Protein AF-A0AB34CE58-F1 (afdb_monomer_lite)

pLDDT: mean 86.06, std 11.94, range [44.53, 96.19]

Structure (mmCIF, N/CA/C/O backbone):
data_AF-A0AB34CE58-F1
#
_entry.id   AF-A0AB34CE58-F1
#
loop_
_atom_site.group_PDB
_atom_site.id
_atom_site.type_symbol
_atom_site.label_atom_id
_atom_site.label_alt_id
_atom_site.label_comp_id
_atom_site.label_asym_id
_atom_site.label_entity_id
_atom_site.label_seq_id
_atom_site.pdbx_PDB_ins_code
_atom_site.Cartn_x
_atom_site.Cartn_y
_atom_site.Cartn_z
_atom_site.occupancy
_atom_site.B_iso_or_equiv
_atom_site.auth_seq_id
_atom_site.auth_comp_id
_atom_site.auth_asym_id
_atom_site.auth_atom_id
_atom_site.pdbx_PDB_model_num
ATOM 1 N N . MET A 1 1 ? -10.025 21.935 29.471 1.00 44.53 1 MET A N 1
ATOM 2 C CA . MET A 1 1 ? -9.094 20.821 29.798 1.00 44.53 1 MET A CA 1
ATOM 3 C C . MET A 1 1 ? -8.958 19.781 28.662 1.00 44.53 1 MET A C 1
ATOM 5 O O . MET A 1 1 ? -9.146 18.586 28.885 1.00 44.53 1 MET A O 1
ATOM 9 N N . SER A 1 2 ? -8.639 20.197 27.427 1.00 54.97 2 SER A N 1
ATOM 10 C CA . SER A 1 2 ? -8.527 19.291 26.253 1.00 54.97 2 SER A CA 1
ATOM 11 C C . SER A 1 2 ? -7.256 19.540 25.425 1.00 54.97 2 SER A C 1
ATOM 13 O O . SER A 1 2 ? -6.670 18.596 24.899 1.00 54.97 2 SER A O 1
ATOM 15 N N . ALA A 1 3 ? -6.771 20.786 25.381 1.00 58.03 3 ALA A N 1
ATOM 16 C CA . ALA A 1 3 ? -5.554 21.159 24.661 1.00 58.03 3 ALA A CA 1
ATOM 17 C C . ALA A 1 3 ? -4.288 20.488 25.232 1.00 58.03 3 ALA A C 1
ATOM 19 O O . ALA A 1 3 ? -3.552 19.862 24.472 1.00 58.03 3 ALA A O 1
ATOM 20 N N . ASP A 1 4 ? -4.100 20.494 26.556 1.00 60.19 4 ASP A N 1
ATOM 21 C CA . ASP A 1 4 ? -2.896 19.927 27.193 1.00 60.19 4 ASP A CA 1
ATOM 22 C C . ASP A 1 4 ? -2.776 18.409 27.031 1.00 60.19 4 ASP A C 1
ATOM 24 O O . ASP A 1 4 ? -1.687 17.874 26.830 1.00 60.19 4 ASP A O 1
ATOM 28 N N . ARG A 1 5 ? -3.910 17.696 27.031 1.00 59.03 5 ARG A N 1
ATOM 29 C CA . ARG A 1 5 ? -3.935 16.244 26.790 1.00 59.03 5 ARG A CA 1
ATOM 30 C C . ARG A 1 5 ? -3.538 15.912 25.352 1.00 59.03 5 ARG A C 1
ATOM 32 O O . ARG A 1 5 ? -2.764 14.986 25.126 1.00 59.03 5 ARG A O 1
ATOM 39 N N . LYS A 1 6 ? -4.013 16.702 24.382 1.00 59.50 6 LYS A N 1
ATOM 40 C CA . LYS A 1 6 ? -3.624 16.558 22.971 1.00 59.50 6 LYS A CA 1
ATOM 41 C C . LYS A 1 6 ? -2.154 16.928 22.747 1.00 59.50 6 LYS A C 1
ATOM 43 O O . LYS A 1 6 ? -1.517 16.289 21.918 1.00 59.50 6 LYS A O 1
ATOM 48 N N . ALA A 1 7 ? -1.617 17.915 23.465 1.00 61.84 7 ALA A N 1
ATOM 49 C CA . ALA A 1 7 ? -0.209 18.304 23.382 1.00 61.84 7 ALA A CA 1
ATOM 50 C C . ALA A 1 7 ? 0.718 17.231 23.976 1.00 61.84 7 ALA A C 1
ATOM 52 O O . ALA A 1 7 ? 1.663 16.810 23.316 1.00 61.84 7 ALA A O 1
ATOM 53 N N . CYS A 1 8 ? 0.390 16.696 25.157 1.00 62.72 8 CYS A N 1
ATOM 54 C CA . CYS A 1 8 ? 1.161 15.622 25.787 1.00 62.72 8 CYS A CA 1
ATOM 55 C C . CYS A 1 8 ? 1.198 14.349 24.924 1.00 62.72 8 CYS A C 1
ATOM 57 O O . CYS A 1 8 ? 2.240 13.703 24.817 1.00 62.72 8 CYS A O 1
ATOM 59 N N . GLN A 1 9 ? 0.089 14.016 24.253 1.00 59.97 9 GLN A N 1
ATOM 60 C CA . GLN A 1 9 ? 0.050 12.881 23.332 1.00 59.97 9 GLN A CA 1
ATOM 61 C C . GLN A 1 9 ? 0.954 13.106 22.110 1.00 59.97 9 GLN A C 1
ATOM 63 O O . GLN A 1 9 ? 1.733 12.226 21.766 1.00 59.97 9 GLN A O 1
ATOM 68 N N . ARG A 1 10 ? 0.925 14.305 21.509 1.00 58.88 10 ARG A N 1
ATOM 69 C CA . ARG A 1 10 ? 1.806 14.661 20.378 1.00 58.88 10 ARG A CA 1
ATOM 70 C C . ARG A 1 10 ? 3.285 14.628 20.768 1.00 58.88 10 ARG A C 1
ATOM 72 O O . ARG A 1 10 ? 4.109 14.188 19.975 1.00 58.88 10 ARG A O 1
ATOM 79 N N . GLU A 1 11 ? 3.617 15.056 21.983 1.00 60.59 11 GLU A N 1
ATOM 80 C CA . GLU A 1 11 ? 4.987 15.032 22.504 1.00 60.59 11 GLU A CA 1
ATOM 81 C C . GLU A 1 11 ? 5.494 13.590 22.699 1.00 60.59 11 GLU A C 1
ATOM 83 O O . GLU A 1 11 ? 6.646 13.283 22.392 1.00 60.59 11 GLU A O 1
ATOM 88 N N . ARG A 1 12 ? 4.625 12.682 23.170 1.00 62.22 12 ARG A N 1
ATOM 89 C CA . ARG A 1 12 ? 4.928 11.245 23.304 1.00 62.22 12 ARG A CA 1
ATOM 90 C C . ARG A 1 12 ? 5.088 10.569 21.946 1.00 62.22 12 ARG A C 1
ATOM 92 O O . ARG A 1 12 ? 6.070 9.861 21.746 1.00 62.22 12 ARG A O 1
ATOM 99 N N . ASP A 1 13 ? 4.180 10.843 21.015 1.00 62.59 13 ASP A N 1
ATOM 100 C CA . ASP A 1 13 ? 4.232 10.309 19.652 1.00 62.59 13 ASP A CA 1
ATOM 101 C C . ASP A 1 13 ? 5.518 10.778 18.943 1.00 62.59 13 ASP A C 1
ATOM 103 O O . ASP A 1 13 ? 6.246 9.966 18.373 1.00 62.59 13 ASP A O 1
ATOM 107 N N . ARG A 1 14 ? 5.888 12.060 19.088 1.00 60.97 14 ARG A N 1
ATOM 108 C CA . ARG A 1 14 ? 7.141 12.620 18.554 1.00 60.97 14 ARG A CA 1
ATOM 109 C C . ARG A 1 14 ? 8.382 11.934 19.131 1.00 60.97 14 ARG A C 1
ATOM 111 O O . ARG A 1 14 ? 9.307 11.642 18.378 1.00 60.97 14 ARG A O 1
ATOM 118 N N . LYS A 1 15 ? 8.406 11.651 20.439 1.00 67.50 15 LYS A N 1
ATOM 119 C CA . LYS A 1 15 ? 9.506 10.910 21.088 1.00 67.50 15 LYS A CA 1
ATOM 120 C C . LYS A 1 15 ? 9.577 9.446 20.644 1.00 67.50 15 LYS A C 1
ATOM 122 O O . LYS A 1 15 ? 10.668 8.896 20.582 1.00 67.50 15 LYS A O 1
ATOM 127 N N . ALA A 1 16 ? 8.443 8.839 20.296 1.00 72.31 16 ALA A N 1
ATOM 128 C CA . ALA A 1 16 ? 8.365 7.489 19.740 1.00 72.31 16 ALA A CA 1
ATOM 129 C C . ALA A 1 16 ? 8.631 7.432 18.219 1.00 72.31 16 ALA A C 1
ATOM 131 O O . ALA A 1 16 ? 8.509 6.368 17.617 1.00 72.31 16 ALA A O 1
ATOM 132 N N . GLY A 1 17 ? 8.956 8.564 17.577 1.00 77.38 17 GLY A N 1
ATOM 133 C CA . GLY A 1 17 ? 9.130 8.648 16.123 1.00 77.38 17 GLY A CA 1
ATOM 134 C C . GLY A 1 17 ? 7.830 8.471 15.328 1.00 77.38 17 GLY A C 1
ATOM 135 O O . GLY A 1 17 ? 7.866 8.345 14.104 1.00 77.38 17 GLY A O 1
ATOM 136 N N . VAL A 1 18 ? 6.677 8.478 16.001 1.00 77.94 18 VAL A N 1
ATOM 137 C CA . VAL A 1 18 ? 5.358 8.330 15.388 1.00 77.94 18 VAL A CA 1
ATOM 138 C C . VAL A 1 18 ? 4.953 9.664 14.769 1.00 77.94 18 VAL A C 1
ATOM 140 O O . VAL A 1 18 ? 4.752 10.666 15.457 1.00 77.94 18 VAL A O 1
ATOM 143 N N . LYS A 1 19 ? 4.811 9.674 13.443 1.00 81.94 19 LYS A N 1
ATOM 144 C CA . LYS A 1 19 ? 4.221 10.795 12.707 1.00 81.94 19 LYS A CA 1
ATOM 145 C C . LYS A 1 19 ? 2.723 10.562 12.554 1.00 81.94 19 LYS A C 1
ATOM 147 O O . LYS A 1 19 ? 2.296 9.497 12.115 1.00 81.94 19 LYS A O 1
ATOM 152 N N . ARG A 1 20 ? 1.923 11.566 12.913 1.00 82.56 20 ARG A N 1
ATOM 153 C CA . ARG A 1 20 ? 0.474 11.543 12.701 1.00 82.56 20 ARG A CA 1
ATOM 154 C C . ARG A 1 20 ? 0.162 12.053 11.296 1.00 82.56 20 ARG A C 1
ATOM 156 O O . ARG A 1 20 ? 0.567 13.157 10.947 1.00 82.56 20 ARG A O 1
ATOM 163 N N . TYR A 1 21 ? -0.585 11.254 10.543 1.00 85.12 21 TYR A N 1
ATOM 164 C CA . TYR A 1 21 ? -1.136 11.610 9.239 1.00 85.12 21 TYR A CA 1
ATOM 165 C C . TYR A 1 21 ? -2.650 11.789 9.366 1.00 85.12 21 TYR A C 1
ATOM 167 O O . TYR A 1 21 ? -3.304 11.033 10.088 1.00 85.12 21 TYR A O 1
ATOM 175 N N . GLU A 1 22 ? -3.195 12.794 8.689 1.00 89.62 22 GLU A N 1
ATOM 176 C CA . GLU A 1 22 ? -4.638 12.985 8.544 1.00 89.62 22 GLU A CA 1
ATOM 177 C C . GLU A 1 22 ? -5.053 12.441 7.175 1.00 89.62 22 GLU A C 1
ATOM 179 O O . GLU A 1 22 ? -4.481 12.822 6.155 1.00 89.62 22 GLU A O 1
ATOM 184 N N . LEU A 1 23 ? -6.008 11.510 7.165 1.00 89.31 23 LEU A N 1
ATOM 185 C CA . LEU A 1 23 ? -6.500 10.844 5.961 1.00 89.31 23 LEU A CA 1
ATOM 186 C C . LEU A 1 23 ? -7.935 11.290 5.702 1.00 89.31 23 LEU A C 1
ATOM 188 O O . LEU A 1 23 ? -8.754 11.321 6.622 1.00 89.31 23 LEU A O 1
ATOM 192 N N . ARG A 1 24 ? -8.233 11.627 4.449 1.00 93.06 24 ARG A N 1
ATOM 193 C CA . ARG A 1 24 ? -9.597 11.873 3.984 1.00 93.06 24 ARG A CA 1
ATOM 194 C C . ARG A 1 24 ? -10.045 10.622 3.250 1.00 93.06 24 ARG A C 1
ATOM 196 O O . ARG A 1 24 ? -9.440 10.292 2.239 1.00 93.06 24 ARG A O 1
ATOM 203 N N . LEU A 1 25 ? -11.054 9.958 3.796 1.00 92.81 25 LEU A N 1
ATOM 204 C CA . LEU A 1 25 ? -11.696 8.796 3.198 1.00 92.81 25 LEU A CA 1
ATOM 205 C C . LEU A 1 25 ? -13.143 9.156 2.877 1.00 92.81 25 LEU A C 1
ATOM 207 O O . LEU A 1 25 ? -13.766 9.918 3.627 1.00 92.81 25 LEU A O 1
ATOM 211 N N . ASP A 1 26 ? -13.658 8.640 1.771 1.00 95.94 26 ASP A N 1
ATOM 212 C CA . ASP A 1 26 ? -15.076 8.748 1.458 1.00 95.94 26 ASP A CA 1
ATOM 213 C C . ASP A 1 26 ? -15.923 7.785 2.315 1.00 95.94 26 ASP A C 1
ATOM 215 O O . ASP A 1 26 ? -15.415 6.990 3.111 1.00 95.94 26 ASP A O 1
ATOM 219 N N . ALA A 1 27 ? -17.248 7.897 2.207 1.00 95.38 27 ALA A N 1
ATOM 220 C CA . ALA A 1 27 ? -18.157 7.076 3.004 1.00 95.38 27 ALA A CA 1
ATOM 221 C C . ALA A 1 27 ? -18.021 5.574 2.691 1.00 95.38 27 ALA A C 1
ATOM 223 O O . ALA A 1 27 ? -18.071 4.755 3.607 1.00 95.38 27 ALA A O 1
ATOM 224 N N . ALA A 1 28 ? -17.800 5.218 1.422 1.00 96.06 28 ALA A N 1
ATOM 225 C CA . ALA A 1 28 ? -17.658 3.828 1.008 1.00 96.06 28 ALA A CA 1
ATOM 226 C C . ALA A 1 28 ? -16.359 3.222 1.559 1.00 96.06 28 ALA A C 1
ATOM 228 O O . ALA A 1 28 ? -16.368 2.112 2.089 1.00 96.06 28 ALA A O 1
ATOM 229 N N . GLU A 1 29 ? -15.257 3.968 1.520 1.00 93.88 29 GLU A N 1
ATOM 230 C CA . GLU A 1 29 ? -13.968 3.566 2.083 1.00 93.88 29 GLU A CA 1
ATOM 231 C C . GLU A 1 29 ? -14.042 3.362 3.605 1.00 93.88 29 GLU A C 1
ATOM 233 O O . GLU A 1 29 ? -13.457 2.412 4.135 1.00 93.88 29 GLU A O 1
ATOM 238 N N . ILE A 1 30 ? -14.788 4.212 4.322 1.00 94.62 30 ILE A N 1
ATOM 239 C CA . ILE A 1 30 ? -15.009 4.069 5.772 1.00 94.62 30 ILE A CA 1
ATOM 240 C C . ILE A 1 30 ? -15.802 2.794 6.089 1.00 94.62 30 ILE A C 1
ATOM 242 O O . ILE A 1 30 ? -15.450 2.064 7.028 1.00 94.62 30 ILE A O 1
ATOM 246 N N . ASP A 1 31 ? -16.839 2.499 5.306 1.00 95.75 31 ASP A N 1
ATOM 247 C CA . ASP A 1 31 ? -17.640 1.286 5.468 1.00 95.75 31 ASP A CA 1
ATOM 248 C C . ASP A 1 31 ? -16.811 0.033 5.166 1.00 95.75 31 ASP A C 1
ATOM 250 O O . ASP A 1 31 ? -16.809 -0.914 5.959 1.00 95.75 31 ASP A O 1
ATOM 254 N N . MET A 1 32 ? -16.036 0.045 4.075 1.00 95.50 32 MET A N 1
ATOM 255 C CA . MET A 1 32 ? -15.108 -1.035 3.724 1.00 95.50 32 MET A CA 1
ATOM 256 C C . MET A 1 32 ? -14.088 -1.279 4.838 1.00 95.50 32 MET A C 1
ATOM 258 O O . MET A 1 32 ? -13.869 -2.425 5.241 1.00 95.50 32 MET A O 1
ATOM 262 N N . LEU A 1 33 ? -13.485 -0.214 5.374 1.00 94.62 33 LEU A N 1
ATOM 263 C CA . LEU A 1 33 ? -12.526 -0.304 6.471 1.00 94.62 33 LEU A CA 1
ATOM 264 C C . LEU A 1 33 ? -13.163 -0.939 7.708 1.00 94.62 33 LEU A C 1
ATOM 266 O O . LEU A 1 33 ? -12.578 -1.849 8.296 1.00 94.62 33 LEU A O 1
ATOM 270 N N . SER A 1 34 ? -14.360 -0.493 8.089 1.00 92.06 34 SER A N 1
ATOM 271 C CA . SER A 1 34 ? -15.056 -0.981 9.285 1.00 92.06 34 SER A CA 1
ATOM 272 C C . SER A 1 34 ? -15.435 -2.459 9.157 1.00 92.06 34 SER A C 1
ATOM 274 O O . SER A 1 34 ? -15.198 -3.246 10.079 1.00 92.06 34 SER A O 1
ATOM 276 N N . GLN A 1 35 ? -15.955 -2.858 7.993 1.00 94.81 35 GLN A N 1
ATOM 277 C CA . GLN A 1 35 ? -16.300 -4.249 7.701 1.00 94.81 35 GLN A CA 1
ATOM 278 C C . GLN A 1 35 ? -15.063 -5.154 7.733 1.00 94.81 35 GLN A C 1
ATOM 280 O O . GLN A 1 35 ? -15.059 -6.179 8.419 1.00 94.81 35 GLN A O 1
ATOM 285 N N . LEU A 1 36 ? -13.986 -4.766 7.044 1.00 95.19 36 LEU A N 1
ATOM 286 C CA . LEU A 1 36 ? -12.761 -5.563 6.982 1.00 95.19 36 LEU A CA 1
ATOM 287 C C . LEU A 1 36 ? -12.051 -5.652 8.339 1.00 95.19 36 LEU A C 1
ATOM 289 O O . LEU A 1 36 ? -11.562 -6.725 8.703 1.00 95.19 36 LEU A O 1
ATOM 293 N N . ALA A 1 37 ? -12.025 -4.563 9.111 1.00 93.88 37 ALA A N 1
ATOM 294 C CA . ALA A 1 37 ? -11.418 -4.535 10.439 1.00 93.88 37 ALA A CA 1
ATOM 295 C C . ALA A 1 37 ? -12.087 -5.520 11.414 1.00 93.88 37 ALA A C 1
ATOM 297 O O . ALA A 1 37 ? -11.395 -6.133 12.231 1.00 93.88 37 ALA A O 1
ATOM 298 N N . ALA A 1 38 ? -13.410 -5.694 11.322 1.00 93.94 38 ALA A N 1
ATOM 299 C CA . ALA A 1 38 ? -14.148 -6.686 12.101 1.00 93.94 38 ALA A CA 1
ATOM 300 C C . ALA A 1 38 ? -13.972 -8.107 11.536 1.00 93.94 38 ALA A C 1
ATOM 302 O O . ALA A 1 38 ? -13.642 -9.036 12.276 1.00 93.94 38 ALA A O 1
ATOM 303 N N . ALA A 1 39 ? -14.127 -8.278 10.219 1.00 95.12 39 ALA A N 1
ATOM 304 C CA . ALA A 1 39 ? -14.076 -9.584 9.558 1.00 95.12 39 ALA A CA 1
ATOM 305 C C . ALA A 1 39 ? -12.713 -10.281 9.700 1.00 95.12 39 ALA A C 1
ATOM 307 O O . ALA A 1 39 ? -12.645 -11.500 9.841 1.00 95.12 39 ALA A O 1
ATOM 308 N N . ARG A 1 40 ? -11.613 -9.518 9.709 1.00 92.88 40 ARG A N 1
ATOM 309 C CA . ARG A 1 40 ? -10.249 -10.051 9.875 1.00 92.88 40 ARG A CA 1
ATOM 310 C C . ARG A 1 40 ? -9.935 -10.504 11.304 1.00 92.88 40 ARG A C 1
ATOM 312 O O . ARG A 1 40 ? -8.870 -11.081 11.521 1.00 92.88 40 ARG A O 1
ATOM 319 N N . ARG A 1 41 ? -10.821 -10.259 12.276 1.00 90.19 41 ARG A N 1
ATOM 320 C CA . ARG A 1 41 ? -10.610 -10.626 13.683 1.00 90.19 41 ARG A CA 1
ATOM 321 C C . ARG A 1 41 ? -11.882 -11.191 14.340 1.00 90.19 41 ARG A C 1
ATOM 323 O O . ARG A 1 41 ? -12.381 -10.617 15.311 1.00 90.19 41 ARG A O 1
ATOM 330 N N . PRO A 1 42 ? -12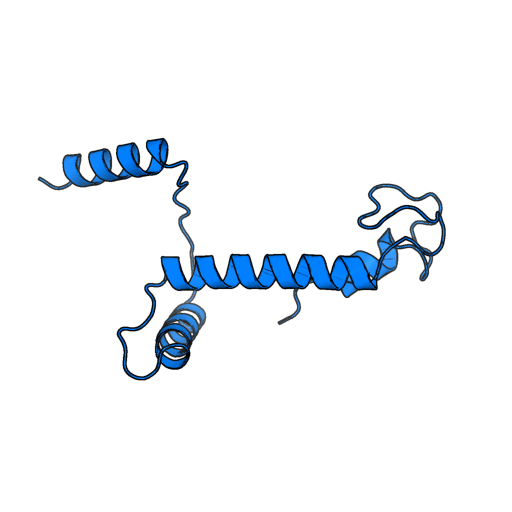.401 -12.332 13.853 1.00 89.38 42 PRO A N 1
ATOM 331 C CA . PRO A 1 42 ? -13.635 -12.907 14.377 1.00 89.38 42 PRO A CA 1
ATOM 332 C C . PRO A 1 42 ? -13.495 -13.265 15.865 1.00 89.38 42 PRO A C 1
ATOM 334 O O . PRO A 1 42 ? -12.476 -13.802 16.301 1.00 89.38 42 PRO A O 1
ATOM 337 N N . GLY A 1 43 ? -14.521 -12.947 16.659 1.00 87.38 43 GLY A N 1
ATOM 338 C CA . GLY A 1 43 ? -14.568 -13.259 18.095 1.00 87.38 43 GLY A CA 1
ATOM 339 C C . GLY A 1 43 ? -13.708 -12.361 18.994 1.00 87.38 43 GLY A C 1
ATOM 340 O O . GLY A 1 43 ? -13.550 -12.655 20.178 1.00 87.38 43 GL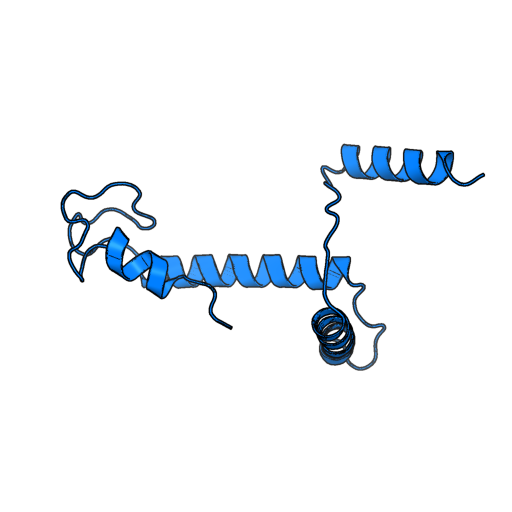Y A O 1
ATOM 341 N N . ARG A 1 44 ? -13.139 -11.269 18.469 1.00 90.50 44 ARG A N 1
ATOM 342 C CA . ARG A 1 44 ? -12.428 -10.244 19.252 1.00 90.50 44 ARG A CA 1
ATOM 343 C C . ARG A 1 44 ? -12.893 -8.846 18.847 1.00 90.50 44 ARG A C 1
ATOM 345 O O . ARG A 1 44 ? -13.621 -8.685 17.872 1.00 90.50 44 ARG A O 1
ATOM 352 N N . SER A 1 45 ? -12.457 -7.827 19.588 1.00 88.12 45 SER A N 1
ATOM 353 C CA . SER A 1 45 ? -12.674 -6.436 19.185 1.00 88.12 45 SER A CA 1
ATOM 354 C C . SER A 1 45 ? -12.017 -6.165 17.831 1.00 88.12 45 SER A C 1
ATOM 356 O O . SER A 1 45 ? -10.861 -6.543 17.616 1.00 88.12 45 SER A O 1
ATOM 358 N N . ALA A 1 46 ? -12.755 -5.512 16.933 1.00 91.69 46 ALA A N 1
ATOM 359 C CA . ALA A 1 46 ? -12.250 -5.093 15.631 1.00 91.69 46 ALA A CA 1
ATOM 360 C C . ALA A 1 46 ? -10.977 -4.242 15.774 1.00 91.69 46 ALA A C 1
ATOM 362 O O . ALA A 1 46 ? -10.761 -3.591 16.801 1.00 91.69 46 ALA A O 1
ATOM 363 N N . TYR A 1 47 ? -10.138 -4.246 14.739 1.00 91.38 47 TYR A N 1
ATOM 364 C CA . TYR A 1 47 ? -8.989 -3.343 14.686 1.00 91.38 47 TYR A CA 1
ATOM 365 C C . TYR A 1 47 ? -9.445 -1.883 14.712 1.00 91.38 47 TYR A C 1
ATOM 367 O O . TYR A 1 47 ? -10.444 -1.524 14.087 1.00 91.38 47 TYR A O 1
ATOM 375 N N . THR A 1 48 ? -8.686 -1.019 15.387 1.00 91.38 48 THR A N 1
ATOM 376 C CA . THR A 1 48 ? -8.870 0.423 15.194 1.00 91.38 48 THR A CA 1
ATOM 377 C C . THR A 1 48 ? -8.448 0.811 13.770 1.00 91.38 48 THR A C 1
ATOM 379 O O . THR A 1 48 ? -7.579 0.148 13.191 1.00 91.38 48 THR A O 1
ATOM 382 N N . PRO A 1 49 ? -8.986 1.900 13.187 1.00 89.81 49 PRO A N 1
ATOM 383 C CA . PRO A 1 49 ? -8.619 2.301 11.829 1.00 89.81 49 PRO A CA 1
ATOM 384 C C . PRO A 1 49 ? -7.112 2.491 11.632 1.00 89.81 49 PRO A C 1
ATOM 386 O O . PRO A 1 49 ? -6.548 2.026 10.645 1.00 89.81 49 PRO A O 1
ATOM 389 N N . SER A 1 50 ? -6.428 3.103 12.603 1.00 90.25 50 SER A N 1
ATOM 390 C CA . SER A 1 50 ? -4.978 3.308 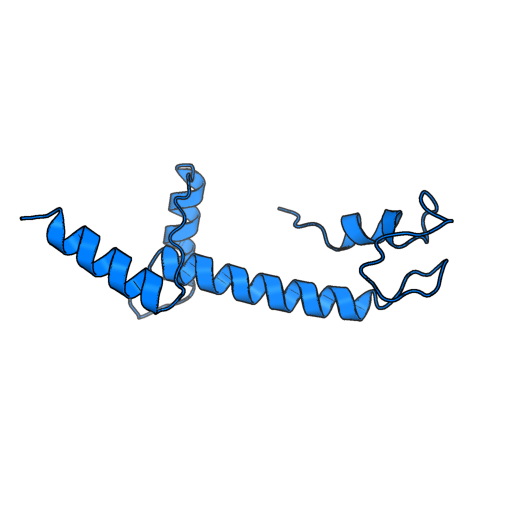12.540 1.00 90.25 50 SER A CA 1
ATOM 391 C C . SER A 1 50 ? -4.188 1.998 12.580 1.00 90.25 50 SER A C 1
ATOM 393 O O . SER A 1 50 ? -3.203 1.860 11.856 1.00 90.25 50 SER A O 1
ATOM 395 N N . GLU A 1 51 ? -4.609 1.027 13.395 1.00 90.56 51 GLU A N 1
ATOM 396 C CA . GLU A 1 51 ? -3.977 -0.297 13.430 1.00 90.56 51 GLU A CA 1
ATOM 397 C C . GLU A 1 51 ? -4.180 -1.037 12.113 1.00 90.56 51 GLU A C 1
ATOM 399 O O . GLU A 1 51 ? -3.221 -1.583 11.570 1.00 90.56 51 GLU A O 1
ATOM 404 N N . TYR A 1 52 ? -5.407 -1.030 11.585 1.00 94.06 52 TYR A N 1
ATOM 405 C CA . TYR A 1 52 ? -5.730 -1.740 10.354 1.00 94.06 52 TYR A CA 1
ATOM 406 C C . TYR A 1 52 ? -4.945 -1.183 9.159 1.00 94.06 52 TYR A C 1
ATOM 408 O O . TYR A 1 52 ? -4.273 -1.942 8.464 1.00 94.06 52 TYR A O 1
ATOM 416 N N . ILE A 1 53 ? -4.917 0.143 8.986 1.00 93.88 53 ILE A N 1
ATOM 417 C CA . ILE A 1 53 ? -4.124 0.806 7.935 1.00 93.88 53 ILE A CA 1
ATOM 418 C C . ILE A 1 53 ? -2.627 0.515 8.113 1.00 93.88 53 ILE A C 1
ATOM 420 O O . ILE A 1 53 ? -1.929 0.198 7.151 1.00 93.88 53 ILE A O 1
ATOM 424 N N . GLY A 1 54 ? -2.123 0.557 9.350 1.00 93.12 54 GLY A N 1
ATOM 425 C CA . GLY A 1 54 ? -0.729 0.225 9.638 1.00 93.12 54 GLY A CA 1
ATOM 426 C C . GLY A 1 54 ? -0.375 -1.239 9.346 1.00 93.12 54 GLY A C 1
ATOM 427 O O . GLY A 1 54 ? 0.771 -1.535 9.008 1.00 93.12 54 GLY A O 1
ATOM 428 N N . LEU A 1 55 ? -1.316 -2.174 9.490 1.00 94.69 55 LEU A N 1
ATOM 429 C CA . LEU A 1 55 ? -1.125 -3.574 9.101 1.00 94.69 55 LEU A CA 1
ATOM 430 C C . LEU A 1 55 ? -1.134 -3.735 7.580 1.00 94.69 55 LEU A C 1
ATOM 432 O O . LEU A 1 55 ? -0.251 -4.411 7.055 1.00 94.69 55 LEU A O 1
ATOM 436 N N . LEU A 1 56 ? -2.066 -3.079 6.884 1.00 94.62 56 LEU A N 1
ATOM 437 C CA . LEU A 1 56 ? -2.126 -3.092 5.421 1.00 94.62 56 LEU A CA 1
ATOM 438 C C . LEU A 1 56 ? -0.828 -2.574 4.800 1.00 94.62 56 LEU A C 1
ATOM 440 O O . LEU A 1 56 ? -0.281 -3.238 3.928 1.00 94.62 56 LEU A O 1
ATOM 444 N N . LEU A 1 57 ? -0.275 -1.471 5.311 1.00 94.75 57 LEU A N 1
ATOM 445 C CA . LEU A 1 57 ? 1.004 -0.937 4.834 1.00 94.75 57 LEU A CA 1
ATOM 446 C C . LEU A 1 57 ? 2.148 -1.955 4.963 1.00 94.75 57 LEU A C 1
ATOM 448 O O . LEU A 1 57 ? 2.971 -2.089 4.063 1.00 94.75 57 LEU A O 1
ATOM 452 N N . ARG A 1 58 ? 2.210 -2.695 6.077 1.00 95.62 58 ARG A N 1
ATOM 453 C CA . ARG A 1 58 ? 3.245 -3.723 6.274 1.00 95.62 58 ARG A CA 1
ATOM 454 C C . ARG A 1 58 ? 3.062 -4.899 5.321 1.00 95.62 58 ARG A C 1
ATOM 456 O O . ARG A 1 58 ? 4.045 -5.401 4.790 1.00 95.62 58 ARG A O 1
ATOM 463 N N . GLN A 1 59 ? 1.822 -5.335 5.118 1.00 95.44 59 GLN A N 1
ATOM 464 C CA . GLN A 1 59 ? 1.510 -6.410 4.176 1.00 95.44 59 GLN A CA 1
ATOM 465 C C . GLN A 1 59 ? 1.849 -6.012 2.741 1.00 95.44 59 GLN A C 1
ATOM 467 O O . GLN A 1 59 ? 2.402 -6.816 1.997 1.00 95.44 59 GLN A O 1
ATOM 472 N N . ASP A 1 60 ? 1.528 -4.777 2.367 1.00 96.19 60 ASP A N 1
ATOM 473 C CA . ASP A 1 60 ? 1.842 -4.229 1.054 1.00 96.19 60 ASP A CA 1
ATOM 474 C C . ASP A 1 60 ? 3.354 -4.134 0.833 1.00 96.19 60 ASP A C 1
ATOM 476 O O . ASP A 1 60 ? 3.862 -4.597 -0.182 1.00 96.19 60 ASP A O 1
ATOM 480 N N . PHE A 1 61 ? 4.100 -3.671 1.839 1.00 95.69 61 PHE A N 1
ATOM 481 C CA . PHE A 1 61 ? 5.557 -3.613 1.768 1.00 95.69 61 PHE A CA 1
ATOM 482 C C . PHE A 1 61 ? 6.201 -4.991 1.557 1.00 95.69 61 PHE A C 1
ATOM 484 O O . PHE A 1 61 ? 7.087 -5.130 0.717 1.00 95.69 61 PHE A O 1
ATOM 491 N N . VAL A 1 62 ? 5.741 -6.021 2.278 1.00 96.00 62 VAL A N 1
ATOM 492 C CA . VAL A 1 62 ? 6.226 -7.400 2.086 1.00 96.00 62 VAL A CA 1
ATOM 493 C C . VAL A 1 62 ? 5.907 -7.892 0.674 1.00 96.00 62 VAL A C 1
ATOM 495 O O . VAL A 1 62 ? 6.791 -8.404 -0.008 1.00 96.00 62 VAL A O 1
ATOM 498 N N . ARG A 1 63 ? 4.680 -7.662 0.194 1.00 94.12 63 ARG A N 1
ATOM 499 C CA . ARG A 1 63 ? 4.264 -8.041 -1.164 1.00 94.12 63 ARG A CA 1
ATOM 500 C C . ARG A 1 63 ? 5.113 -7.358 -2.232 1.00 94.12 63 ARG A C 1
ATOM 502 O O . ARG A 1 63 ? 5.556 -8.014 -3.168 1.00 94.12 63 ARG A O 1
ATOM 509 N N . TYR A 1 64 ? 5.382 -6.064 -2.073 1.00 93.44 64 TYR A N 1
ATOM 510 C CA . TYR A 1 64 ? 6.255 -5.315 -2.971 1.00 93.44 64 TYR A CA 1
ATOM 511 C C . TYR A 1 64 ? 7.672 -5.904 -2.998 1.00 93.44 64 TYR A C 1
ATOM 513 O O . TYR A 1 64 ? 8.248 -6.085 -4.071 1.00 93.44 64 TYR A O 1
ATOM 521 N N . GLN A 1 65 ? 8.233 -6.263 -1.837 1.00 92.75 65 GLN A N 1
ATOM 522 C CA . GLN A 1 65 ? 9.544 -6.914 -1.767 1.00 92.75 65 GLN A CA 1
ATOM 523 C C . GLN A 1 65 ? 9.556 -8.273 -2.479 1.00 92.75 65 GLN A C 1
ATOM 525 O O . GLN A 1 65 ? 10.489 -8.556 -3.228 1.00 92.75 65 GLN A O 1
ATOM 530 N N . GLU A 1 66 ? 8.523 -9.094 -2.291 1.00 92.06 66 GLU A N 1
ATOM 531 C CA . GLU A 1 66 ? 8.379 -10.385 -2.975 1.00 92.06 66 GLU A CA 1
ATOM 532 C C . GLU A 1 66 ? 8.283 -10.212 -4.496 1.00 92.06 66 GLU A C 1
ATOM 534 O O . GLU A 1 66 ? 9.001 -10.875 -5.246 1.00 92.06 66 GLU A O 1
ATOM 539 N N . GLN A 1 67 ? 7.459 -9.273 -4.968 1.00 90.12 67 GLN A N 1
ATOM 540 C CA . GLN A 1 67 ? 7.338 -8.965 -6.394 1.00 90.12 67 GLN A CA 1
ATOM 541 C C . GLN A 1 67 ? 8.660 -8.459 -6.984 1.00 90.12 67 GLN A C 1
ATOM 543 O O . GLN A 1 67 ? 9.031 -8.832 -8.099 1.00 90.12 67 GLN A O 1
ATOM 548 N N . LEU A 1 68 ? 9.410 -7.652 -6.231 1.00 90.38 68 LEU A N 1
ATOM 549 C CA . LEU A 1 68 ? 10.712 -7.158 -6.663 1.00 90.38 68 LEU A CA 1
ATOM 550 C C . LEU A 1 68 ? 11.724 -8.297 -6.846 1.00 90.38 68 LEU A C 1
ATOM 552 O O . LEU A 1 68 ? 12.506 -8.268 -7.796 1.00 90.38 68 LEU A O 1
ATOM 556 N N . LEU A 1 69 ? 11.689 -9.314 -5.978 1.00 87.56 69 LEU A N 1
ATOM 557 C CA . LEU A 1 69 ? 12.532 -10.507 -6.105 1.00 87.56 69 LEU A CA 1
ATOM 558 C C . LEU A 1 69 ? 12.178 -11.340 -7.343 1.00 87.56 69 LEU A C 1
ATOM 560 O O . LEU A 1 69 ? 13.084 -11.875 -7.979 1.00 87.56 69 LEU A O 1
ATOM 564 N N . LEU A 1 70 ? 10.894 -11.421 -7.707 1.00 84.56 70 LEU A N 1
ATOM 565 C CA . LEU A 1 70 ? 10.450 -12.122 -8.918 1.00 84.56 70 LEU A CA 1
ATOM 566 C C . LEU A 1 70 ? 10.916 -11.421 -10.199 1.00 84.56 70 LEU A C 1
ATOM 568 O O . LEU A 1 70 ? 11.280 -12.086 -11.166 1.00 84.56 70 LEU A O 1
ATOM 572 N N . VAL A 1 71 ? 10.916 -10.085 -10.212 1.00 81.81 71 VAL A N 1
ATOM 573 C CA . VAL A 1 71 ? 11.417 -9.312 -11.357 1.00 81.81 71 VAL A CA 1
ATOM 574 C C . VAL A 1 71 ? 12.948 -9.347 -11.411 1.00 81.81 71 VAL A C 1
ATOM 576 O O . VAL A 1 71 ? 13.514 -9.537 -12.485 1.00 81.81 71 VAL A O 1
ATOM 579 N N . GLY A 1 72 ? 13.616 -9.194 -10.264 1.00 81.31 72 GLY A N 1
ATOM 580 C CA . GLY A 1 72 ? 15.055 -9.382 -10.060 1.00 81.31 72 GLY A CA 1
ATOM 581 C C . GLY A 1 72 ? 15.958 -8.321 -10.702 1.00 81.31 72 GLY A C 1
ATOM 582 O O . GLY A 1 72 ? 16.737 -7.667 -10.008 1.00 81.31 72 GLY A O 1
ATOM 583 N N . HIS A 1 73 ? 15.875 -8.142 -12.018 1.00 90.19 73 HIS A N 1
ATOM 584 C CA . HIS A 1 73 ? 16.745 -7.275 -12.810 1.00 90.19 73 HIS A CA 1
ATOM 585 C C . HIS A 1 73 ? 16.057 -6.794 -14.095 1.00 90.19 73 HIS A C 1
ATOM 587 O O . HIS A 1 73 ? 15.049 -7.347 -14.536 1.00 90.19 73 HIS A O 1
ATOM 593 N N . CYS A 1 74 ? 16.611 -5.751 -14.710 1.00 92.56 74 CYS A N 1
ATOM 594 C CA . CYS A 1 74 ? 16.226 -5.313 -16.044 1.00 92.56 74 CYS A CA 1
ATOM 595 C C . CYS A 1 74 ? 16.767 -6.274 -17.101 1.00 92.56 74 CYS A C 1
ATOM 597 O O . CYS A 1 74 ? 17.964 -6.549 -17.138 1.00 92.56 74 CYS A O 1
ATOM 599 N N . ARG A 1 75 ? 15.908 -6.726 -18.021 1.00 90.31 75 ARG A N 1
ATOM 600 C CA . ARG A 1 75 ? 16.300 -7.662 -19.089 1.00 90.31 75 ARG A CA 1
ATOM 601 C C . ARG A 1 75 ? 17.166 -7.024 -20.185 1.00 90.31 75 ARG A C 1
ATOM 603 O O . ARG A 1 75 ? 17.678 -7.744 -21.034 1.00 90.31 75 ARG A O 1
ATOM 610 N N . LYS A 1 76 ? 17.336 -5.693 -20.177 1.00 92.69 76 LYS A N 1
ATOM 611 C CA . LYS A 1 76 ? 18.180 -4.959 -21.138 1.00 92.69 76 LYS A CA 1
ATOM 612 C C . LYS A 1 76 ? 19.550 -4.582 -20.593 1.00 92.69 76 LYS A C 1
ATOM 614 O O . LYS A 1 76 ? 20.553 -4.973 -21.174 1.00 92.69 76 LYS A O 1
ATOM 619 N N . CYS A 1 77 ? 19.604 -3.818 -19.501 1.00 91.69 77 CYS A N 1
ATOM 620 C CA . CYS A 1 77 ? 20.881 -3.397 -18.915 1.00 91.69 77 CYS A CA 1
ATOM 621 C C . CYS A 1 77 ? 21.444 -4.397 -17.896 1.00 91.69 77 CYS A C 1
ATOM 623 O O . CYS A 1 77 ? 22.617 -4.308 -17.560 1.00 91.69 77 CYS A O 1
ATOM 625 N N . GLY A 1 78 ? 20.639 -5.346 -17.404 1.00 88.75 78 GLY A N 1
ATOM 626 C CA . GLY A 1 78 ? 21.055 -6.295 -16.367 1.00 88.75 78 GLY A CA 1
ATOM 627 C C . GLY A 1 78 ? 21.058 -5.721 -14.947 1.00 88.75 78 GLY A C 1
ATOM 628 O O . GLY A 1 78 ? 21.260 -6.476 -13.997 1.00 88.75 78 GLY A O 1
ATOM 629 N N . ASP A 1 79 ? 20.793 -4.422 -14.777 1.00 92.19 79 ASP A N 1
ATOM 630 C CA . ASP A 1 79 ? 20.782 -3.780 -13.461 1.00 92.19 79 ASP A CA 1
ATOM 631 C C . ASP A 1 79 ? 19.673 -4.324 -12.563 1.00 92.19 79 ASP A C 1
ATOM 633 O O . ASP A 1 79 ? 18.579 -4.682 -13.014 1.00 92.19 79 ASP A O 1
ATOM 637 N N . LYS A 1 80 ? 19.944 -4.344 -11.258 1.00 90.56 80 LYS A N 1
ATOM 638 C CA . LYS A 1 80 ? 18.996 -4.814 -10.250 1.00 90.56 80 LYS A CA 1
ATOM 639 C C . LYS A 1 80 ? 17.806 -3.859 -10.141 1.00 90.56 80 LYS A C 1
ATOM 641 O O . LYS A 1 80 ? 17.978 -2.656 -9.973 1.00 90.56 80 LYS A O 1
ATOM 646 N N . ALA A 1 81 ? 16.597 -4.412 -10.179 1.00 89.44 81 ALA A N 1
ATOM 647 C CA . ALA A 1 81 ? 15.375 -3.643 -9.976 1.00 89.44 81 ALA A CA 1
ATOM 648 C C . ALA A 1 81 ? 15.279 -3.090 -8.531 1.00 89.44 81 ALA A C 1
ATOM 650 O O . ALA A 1 81 ? 15.676 -3.794 -7.595 1.00 89.44 81 ALA A O 1
ATOM 651 N N . PRO A 1 82 ? 14.693 -1.895 -8.303 1.00 91.38 82 PRO A N 1
ATOM 652 C CA . PRO A 1 82 ? 14.155 -0.963 -9.294 1.00 91.38 82 PRO A CA 1
ATOM 653 C C . PRO A 1 82 ? 15.255 -0.158 -10.003 1.00 91.38 82 PRO A C 1
ATOM 655 O O . PRO A 1 82 ? 16.126 0.417 -9.357 1.00 91.38 82 PRO A O 1
ATOM 658 N N . VAL A 1 83 ? 15.193 -0.102 -11.335 1.00 90.94 83 VAL A N 1
ATOM 659 C CA . VAL A 1 83 ? 16.195 0.575 -12.172 1.00 90.94 83 VAL A CA 1
ATOM 660 C C . VAL A 1 83 ? 15.756 2.009 -12.447 1.00 90.94 83 VAL A C 1
ATOM 662 O O . VAL A 1 83 ? 14.734 2.236 -13.090 1.00 90.94 83 VAL A O 1
ATOM 665 N N . THR A 1 84 ? 16.527 2.985 -11.977 1.00 89.19 84 THR A N 1
ATOM 666 C CA . THR A 1 84 ? 16.196 4.411 -12.131 1.00 89.19 84 THR A CA 1
ATOM 667 C C . THR A 1 84 ? 16.572 4.963 -13.502 1.00 89.19 84 THR A C 1
ATOM 669 O O . THR A 1 84 ? 15.854 5.801 -14.038 1.00 89.19 84 THR A O 1
ATOM 672 N N . GLU A 1 85 ? 17.654 4.467 -14.101 1.00 91.19 85 GLU A N 1
ATOM 673 C CA . GLU A 1 85 ? 18.170 4.932 -15.389 1.00 91.19 85 GLU A CA 1
ATOM 674 C C . GLU A 1 85 ? 18.507 3.735 -16.280 1.00 91.19 85 GLU A C 1
ATOM 676 O O . GLU A 1 85 ? 19.095 2.756 -15.834 1.00 91.19 85 GLU A O 1
ATOM 681 N N . CYS A 1 86 ? 18.094 3.782 -17.548 1.00 91.38 86 CYS A N 1
ATOM 682 C CA . CYS A 1 86 ? 18.381 2.736 -18.525 1.00 91.38 86 CYS A CA 1
ATOM 683 C C . CYS A 1 86 ? 18.365 3.349 -19.924 1.00 91.38 86 CYS A C 1
ATOM 685 O O . CYS A 1 86 ? 17.396 4.008 -20.294 1.00 91.38 86 CYS A O 1
ATOM 687 N N . ILE A 1 87 ? 19.410 3.092 -20.709 1.00 91.88 87 ILE A N 1
ATOM 688 C CA . ILE A 1 87 ? 19.530 3.561 -22.099 1.00 91.88 87 ILE A CA 1
ATOM 689 C C . ILE A 1 87 ? 18.477 2.959 -23.041 1.00 91.88 87 ILE A C 1
ATOM 691 O O . ILE A 1 87 ? 18.214 3.514 -24.100 1.00 91.88 87 ILE A O 1
ATOM 695 N N . CYS A 1 88 ? 17.874 1.831 -22.659 1.00 91.62 88 CYS A N 1
ATOM 696 C CA . CYS A 1 88 ? 16.840 1.143 -23.433 1.00 91.62 88 CYS A CA 1
ATOM 697 C C . CYS A 1 88 ? 15.421 1.497 -22.962 1.00 91.62 88 CYS A C 1
ATOM 699 O O . CYS A 1 88 ? 14.500 0.710 -23.173 1.00 91.62 88 CYS A O 1
ATOM 701 N N . GLU A 1 89 ? 15.234 2.624 -22.267 1.00 90.69 89 GLU A N 1
ATOM 702 C CA . GLU A 1 89 ? 13.901 3.084 -21.872 1.00 90.69 89 GLU A CA 1
ATOM 703 C C . GLU A 1 89 ? 12.976 3.201 -23.095 1.00 90.69 89 GLU A C 1
ATOM 705 O O . GLU A 1 89 ? 13.341 3.786 -24.111 1.00 90.69 89 GLU A O 1
ATOM 710 N N . GLY A 1 90 ? 11.776 2.624 -22.988 1.00 88.19 90 GLY A N 1
ATOM 711 C CA . GLY A 1 90 ? 10.799 2.545 -24.078 1.00 88.19 90 GLY A CA 1
ATOM 712 C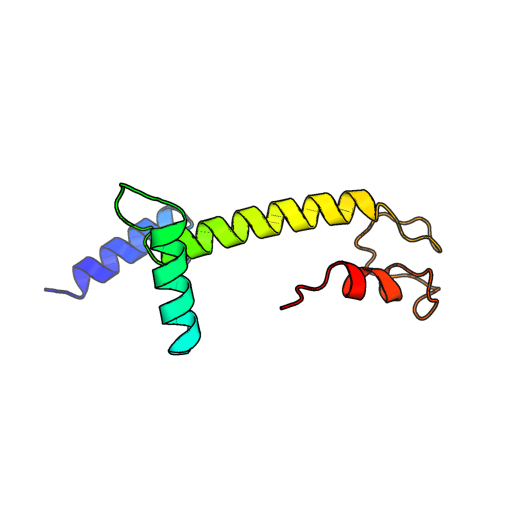 C . GLY A 1 90 ? 10.730 1.169 -24.744 1.00 88.19 90 GLY A C 1
ATOM 713 O O . GLY A 1 90 ? 9.722 0.856 -25.372 1.00 88.19 90 GLY A O 1
ATOM 714 N N . ASP A 1 91 ? 11.743 0.320 -24.563 1.00 93.75 91 ASP A N 1
ATOM 715 C CA . ASP A 1 91 ? 11.685 -1.077 -24.994 1.00 93.75 91 ASP A CA 1
ATOM 716 C C . ASP A 1 91 ? 10.806 -1.908 -24.042 1.00 93.75 91 ASP A C 1
ATOM 718 O O . ASP A 1 91 ? 10.868 -1.747 -22.821 1.00 93.75 91 ASP A O 1
ATOM 722 N N . SER A 1 92 ? 10.008 -2.831 -24.584 1.00 90.25 92 SER A N 1
ATOM 723 C CA . SER A 1 92 ? 9.113 -3.696 -23.803 1.00 90.25 92 SER A CA 1
ATOM 724 C C . SER A 1 92 ? 9.835 -4.563 -22.767 1.00 90.25 92 SER A C 1
ATOM 726 O O . SER A 1 92 ? 9.248 -4.894 -21.741 1.00 90.25 92 SER A O 1
ATOM 728 N N . ASP A 1 93 ? 11.105 -4.902 -23.002 1.00 90.38 93 ASP A N 1
ATOM 729 C CA . ASP A 1 93 ? 11.943 -5.664 -22.069 1.00 90.38 93 ASP A CA 1
ATOM 730 C C . ASP A 1 93 ? 12.745 -4.769 -21.109 1.00 90.38 93 ASP A C 1
ATOM 732 O O . ASP A 1 93 ? 13.536 -5.265 -20.301 1.00 90.38 93 ASP A O 1
ATOM 736 N N . CYS A 1 94 ? 12.590 -3.445 -21.173 1.00 92.94 94 CYS A N 1
ATOM 737 C CA . CYS A 1 94 ? 13.221 -2.538 -20.223 1.00 92.94 94 CYS A CA 1
ATOM 738 C C . CYS A 1 94 ? 12.421 -2.483 -18.921 1.00 92.94 94 CYS A C 1
ATOM 740 O O . CYS A 1 94 ? 11.218 -2.217 -18.931 1.00 92.94 94 CYS A O 1
ATOM 742 N N . TRP A 1 95 ? 13.099 -2.643 -17.777 1.00 92.94 95 TRP A N 1
ATOM 743 C CA . TRP A 1 95 ? 12.452 -2.551 -16.465 1.00 92.94 95 TRP A CA 1
ATOM 744 C C . TRP A 1 95 ? 11.701 -1.234 -16.276 1.00 92.94 95 TRP A C 1
ATOM 746 O O . TRP A 1 95 ? 10.618 -1.244 -15.709 1.00 92.94 95 TRP A O 1
ATOM 756 N N . ARG A 1 96 ? 12.211 -0.111 -16.797 1.00 92.81 96 ARG A N 1
ATOM 757 C CA . ARG A 1 96 ? 11.529 1.192 -16.701 1.00 92.81 96 ARG A CA 1
ATOM 758 C C . ARG A 1 96 ? 10.197 1.235 -17.455 1.00 92.81 96 ARG A C 1
ATOM 760 O O . ARG A 1 96 ? 9.352 2.058 -17.128 1.00 92.81 96 ARG A O 1
ATOM 767 N N . THR A 1 97 ? 10.000 0.334 -18.415 1.00 90.88 97 THR A N 1
ATOM 768 C CA . THR A 1 97 ? 8.780 0.224 -19.216 1.00 90.88 97 THR A CA 1
ATOM 769 C C . THR A 1 97 ? 7.813 -0.800 -18.621 1.00 90.88 97 THR A C 1
ATOM 771 O O . THR A 1 97 ? 6.677 -0.444 -18.322 1.00 90.88 97 THR A O 1
ATOM 774 N N . TYR A 1 98 ? 8.235 -2.050 -18.381 1.00 89.75 98 TYR A N 1
ATOM 775 C CA . TYR A 1 98 ? 7.323 -3.084 -17.855 1.00 89.75 98 TYR A CA 1
ATOM 776 C C . TYR A 1 98 ? 7.220 -3.104 -16.321 1.00 89.75 98 TYR A C 1
ATOM 778 O O . TYR A 1 98 ? 6.182 -3.472 -15.773 1.00 89.75 98 TYR A O 1
ATOM 786 N N . GLY A 1 99 ? 8.287 -2.739 -15.607 1.00 89.81 99 GLY A N 1
ATOM 787 C CA . GLY A 1 99 ? 8.421 -2.886 -14.155 1.00 89.81 99 GLY A CA 1
ATOM 788 C C . GLY A 1 99 ? 7.389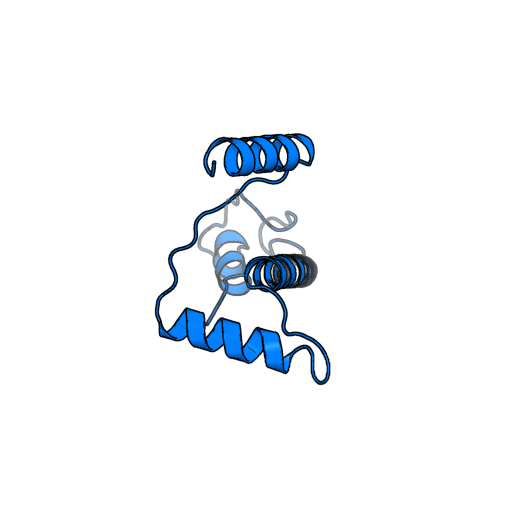 -2.076 -13.369 1.00 89.81 99 GLY A C 1
ATOM 789 O O . GLY A 1 99 ? 6.637 -2.679 -12.606 1.00 89.81 99 GLY A O 1
ATOM 790 N N . PRO A 1 100 ? 7.276 -0.751 -13.580 1.00 90.12 100 PRO A N 1
ATOM 791 C CA . PRO A 1 100 ? 6.248 0.068 -12.944 1.00 90.12 100 PRO A CA 1
ATOM 792 C C . PRO A 1 100 ? 4.824 -0.432 -13.201 1.00 90.12 100 PRO A C 1
ATOM 794 O O . PRO A 1 100 ? 4.019 -0.433 -12.280 1.00 90.12 100 PRO A O 1
ATOM 797 N N . LEU A 1 101 ? 4.522 -0.915 -14.413 1.00 88.69 101 LEU A N 1
ATOM 798 C CA . LEU A 1 101 ? 3.213 -1.496 -14.740 1.00 88.69 101 LEU A CA 1
ATOM 799 C C . LEU A 1 101 ? 2.968 -2.809 -13.983 1.00 88.69 101 LEU A C 1
ATOM 801 O O . LEU A 1 101 ? 1.853 -3.076 -13.551 1.00 88.69 101 LEU A O 1
ATOM 805 N N . THR A 1 102 ? 4.019 -3.611 -13.801 1.00 87.12 102 THR A N 1
ATOM 806 C CA . THR A 1 102 ? 3.957 -4.898 -13.091 1.00 87.12 102 THR A CA 1
ATOM 807 C C . THR A 1 102 ? 3.806 -4.717 -11.579 1.00 87.12 102 THR A C 1
ATOM 809 O O . THR A 1 102 ? 3.132 -5.512 -10.931 1.00 87.12 102 THR A O 1
ATOM 812 N N . LEU A 1 103 ? 4.444 -3.689 -11.009 1.00 89.50 103 LEU A N 1
ATOM 813 C CA . LEU A 1 103 ? 4.460 -3.411 -9.566 1.00 89.50 103 LEU A CA 1
ATOM 814 C C . LEU A 1 103 ? 3.400 -2.384 -9.134 1.00 89.50 103 LEU A C 1
ATOM 816 O O . LEU A 1 103 ? 3.321 -2.049 -7.953 1.00 89.50 103 LEU A O 1
ATOM 820 N N . ALA A 1 104 ? 2.611 -1.855 -10.070 1.00 88.94 104 ALA A N 1
ATOM 821 C CA . ALA A 1 104 ? 1.562 -0.894 -9.768 1.00 88.94 104 ALA A CA 1
ATOM 822 C C . ALA A 1 104 ? 0.484 -1.517 -8.873 1.00 88.94 104 ALA A C 1
ATOM 824 O O . ALA A 1 104 ? 0.034 -2.647 -9.086 1.0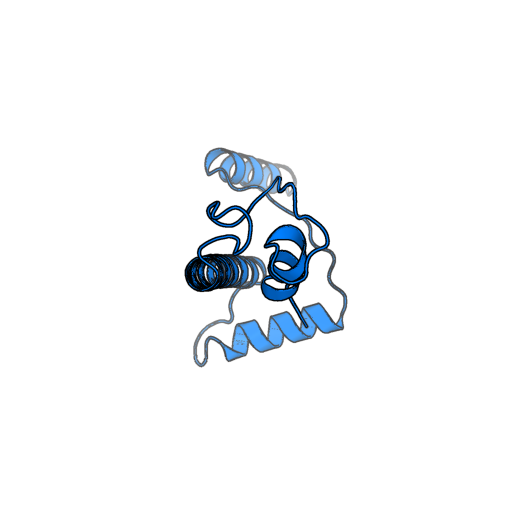0 88.94 104 ALA A O 1
ATOM 825 N N . LEU A 1 105 ? 0.016 -0.737 -7.897 1.00 87.94 105 LEU A N 1
ATOM 826 C CA . LEU A 1 105 ? -1.189 -1.075 -7.153 1.00 87.94 105 LEU A CA 1
ATOM 827 C C . LEU A 1 105 ? -2.382 -0.973 -8.110 1.00 87.94 105 LEU A C 1
ATOM 829 O O . LEU A 1 105 ? -2.679 0.103 -8.626 1.00 87.94 105 LEU A O 1
ATOM 833 N N . SER A 1 106 ? -3.039 -2.102 -8.359 1.00 77.81 106 SER A N 1
ATOM 834 C CA . SER A 1 106 ? -4.294 -2.183 -9.108 1.00 77.81 106 SER A CA 1
ATOM 835 C C . SER A 1 106 ? -5.443 -2.480 -8.142 1.00 77.81 106 SER A C 1
ATOM 837 O O . SER A 1 106 ? -5.272 -3.248 -7.192 1.00 77.81 106 SER A O 1
ATOM 839 N N . LEU A 1 107 ? -6.583 -1.823 -8.365 1.00 61.97 107 LEU A N 1
ATOM 840 C CA . LEU A 1 107 ? -7.841 -1.992 -7.632 1.00 61.97 107 LEU A CA 1
ATOM 841 C C . LEU A 1 107 ? -8.902 -2.583 -8.557 1.00 61.97 107 LEU A C 1
ATOM 843 O O . LEU A 1 107 ? -8.912 -2.185 -9.745 1.00 61.97 107 LEU A O 1
#

Sequence (107 aa):
MSADRKACQRERDRKAGVKRYELRLDAAEIDMLSQLAAARRPGRSAYTPSEYIGLLLRQDFVRYQEQLLLVGHCRKCGDKAPVTECICEGDSDCWRTYGPLTLALSL

Organism: NCBI:txid2608008

Secondary structure (DSSP, 8-state):
--HHHHHHHHHHHHHTT---------HHHHHHHHHHHHHTSTTSPPPPHHHHHHHHHHHHHHHHHHHHHHH-B-TTT-PBSSPS--TTTTSTTSHHHHHHHHHS---

Foldseek 3Di:
DPVVVVVVVVVVCVVVVHDDDDDDDDPVRVVVLQVCQDVVDDPDDGDDSVRSVVVVVVVLVVVLVVLQVVLQAQPQPRHRPPDPDDPPPPDPSGCNNVVCVSSPDDD

Radius of gyration: 20.33 Å; chains: 1; bounding box: 39×34×55 Å